Protein AF-A0A1Y1LWY6-F1 (afdb_monomer_lite)

Radius of gyration: 26.21 Å; chains: 1; bounding box: 40×79×66 Å

Sequence (149 aa):
MPRVRFLGFSVVAAAAAFFLLVLSFNERPVSVYPKHSQIYSNVIQEEYAPHNYSYTSTIKDVIKQQGAFIEQATSDYPFPNNLKLQNFTLSSGGRPLRNIIITTWRSGSTFLGDIINAVPGNFYHYEPLLNYGIVQIRGPPYGDTAVKN

Secondary structure (DSSP, 8-state):
--HHHHHHHHHHHHHHHHHHHHHHHH---------HHHHHHHHHHS--S---S-----HHHHHHHHHHHHHHHTTT---GGG--GGGT-GGGT-----------TTSSHHHHHHHHHTSTT------TTGGG------STTTHHHHS--

Organism: Photinus pyralis (NCBI:txid7054)

InterPro domains:
  IPR027417 P-loop containing nucleoside triphosphate hydrolase [SSF52540] (95-131)
  IPR051135 Gal/GlcNAc/GalNAc Sulfotransferase [PTHR10704] (12-131)

pLDDT: mean 75.81, std 17.27, range [38.16, 94.38]

Structure (mmCIF, N/CA/C/O backbone):
data_AF-A0A1Y1LWY6-F1
#
_entry.id   AF-A0A1Y1LWY6-F1
#
loop_
_atom_site.group_PDB
_atom_site.id
_atom_site.type_symbol
_atom_site.label_atom_id
_atom_site.label_alt_id
_atom_site.label_comp_id
_atom_site.label_asym_id
_atom_site.label_entity_id
_atom_site.label_seq_id
_atom_site.pdbx_PDB_ins_code
_atom_site.Cartn_x
_atom_site.Cartn_y
_atom_site.Cartn_z
_atom_site.occupancy
_atom_site.B_iso_or_equiv
_atom_site.auth_seq_id
_atom_site.auth_comp_id
_atom_site.auth_asym_id
_atom_site.auth_atom_id
_atom_site.pdbx_PDB_model_num
ATOM 1 N N . MET A 1 1 ? 15.755 62.040 -10.725 1.00 54.12 1 MET A N 1
ATOM 2 C CA . MET A 1 1 ? 15.634 60.630 -11.168 1.00 54.12 1 MET A CA 1
ATOM 3 C C . MET A 1 1 ? 15.838 59.532 -10.082 1.00 54.12 1 MET A C 1
ATOM 5 O O . MET A 1 1 ? 16.089 58.402 -10.479 1.00 54.12 1 MET A O 1
ATOM 9 N N . PRO A 1 2 ? 15.661 59.735 -8.749 1.00 61.00 2 PRO A N 1
ATOM 10 C CA . PRO A 1 2 ? 15.784 58.618 -7.788 1.00 61.00 2 PRO A CA 1
ATOM 11 C C . PRO A 1 2 ? 14.449 57.934 -7.425 1.00 61.00 2 PRO A C 1
ATOM 13 O O . PRO A 1 2 ? 14.424 56.733 -7.178 1.00 61.00 2 PRO A O 1
ATOM 16 N N . ARG A 1 3 ? 13.317 58.656 -7.440 1.00 55.34 3 ARG A N 1
ATOM 17 C CA . ARG A 1 3 ? 12.026 58.172 -6.901 1.00 55.34 3 ARG A CA 1
ATOM 18 C C . ARG A 1 3 ? 11.442 56.942 -7.615 1.00 55.34 3 ARG A C 1
ATOM 20 O O . ARG A 1 3 ? 10.865 56.088 -6.956 1.00 55.34 3 ARG A O 1
ATOM 27 N N . VAL A 1 4 ? 11.641 56.814 -8.929 1.00 58.84 4 VAL A N 1
ATOM 28 C CA . VAL A 1 4 ? 11.104 55.686 -9.721 1.00 58.84 4 VAL A CA 1
ATOM 29 C C . VAL A 1 4 ? 11.839 54.373 -9.413 1.00 58.84 4 VAL A C 1
ATOM 31 O O . VAL A 1 4 ? 11.223 53.312 -9.392 1.00 58.84 4 VAL A O 1
ATOM 34 N N . ARG A 1 5 ? 13.140 54.436 -9.088 1.00 57.56 5 ARG A N 1
ATOM 35 C CA . ARG A 1 5 ? 13.932 53.250 -8.716 1.00 57.56 5 ARG A CA 1
ATOM 36 C C . ARG A 1 5 ? 13.547 52.732 -7.328 1.00 57.56 5 ARG A C 1
ATOM 38 O O . ARG A 1 5 ? 13.392 51.530 -7.163 1.00 57.56 5 ARG A O 1
ATOM 45 N N . PHE A 1 6 ? 13.314 53.625 -6.363 1.00 60.56 6 PHE A N 1
ATOM 46 C CA . PHE A 1 6 ? 12.845 53.241 -5.024 1.00 60.56 6 PHE A CA 1
ATOM 47 C C . PHE A 1 6 ? 11.441 52.625 -5.038 1.00 60.56 6 PHE A C 1
ATOM 49 O O . PHE A 1 6 ? 11.199 51.652 -4.326 1.00 60.56 6 PHE A O 1
ATOM 56 N N . LEU A 1 7 ? 10.537 53.138 -5.882 1.00 64.62 7 LEU A N 1
ATOM 57 C CA . LEU A 1 7 ? 9.194 52.574 -6.031 1.00 64.62 7 LEU A CA 1
ATOM 58 C C . LEU A 1 7 ? 9.242 51.149 -6.609 1.00 64.62 7 LEU A C 1
ATOM 60 O O . LEU A 1 7 ? 8.582 50.256 -6.088 1.00 64.62 7 LEU A O 1
ATOM 64 N N . GLY A 1 8 ? 10.086 50.910 -7.621 1.00 69.12 8 GLY A N 1
ATOM 65 C CA . GLY A 1 8 ? 10.295 49.573 -8.187 1.00 69.12 8 GLY A CA 1
ATOM 66 C C . GLY A 1 8 ? 10.847 48.568 -7.170 1.00 69.12 8 GLY A C 1
ATOM 67 O O . GLY A 1 8 ? 10.333 47.458 -7.066 1.00 69.12 8 GLY A O 1
ATOM 68 N N . PHE A 1 9 ? 11.829 48.972 -6.356 1.00 77.25 9 PHE A N 1
ATOM 69 C CA . PHE A 1 9 ? 12.358 48.125 -5.278 1.00 77.25 9 PHE A CA 1
ATOM 70 C C . PHE A 1 9 ? 11.306 47.800 -4.210 1.00 77.25 9 PHE A C 1
ATOM 72 O O . PHE A 1 9 ? 11.234 46.661 -3.754 1.00 77.25 9 PHE A O 1
ATOM 79 N N . SER A 1 10 ? 10.467 48.771 -3.839 1.00 79.81 10 SER A N 1
ATOM 80 C CA . SER A 1 10 ? 9.400 48.565 -2.854 1.00 79.81 10 SER A CA 1
ATOM 81 C C . SER A 1 10 ? 8.338 47.577 -3.347 1.00 79.81 10 SER A C 1
ATOM 83 O O . SER A 1 10 ? 7.910 46.719 -2.577 1.00 79.81 10 SER A O 1
ATOM 85 N N . VAL A 1 11 ? 7.965 47.638 -4.629 1.00 84.94 11 VAL A N 1
ATOM 86 C CA . VAL A 1 11 ? 6.998 46.702 -5.227 1.00 84.94 11 VAL A CA 1
ATOM 87 C C . VAL A 1 11 ? 7.565 45.282 -5.294 1.00 84.94 11 VAL A C 1
ATOM 89 O O . VAL A 1 11 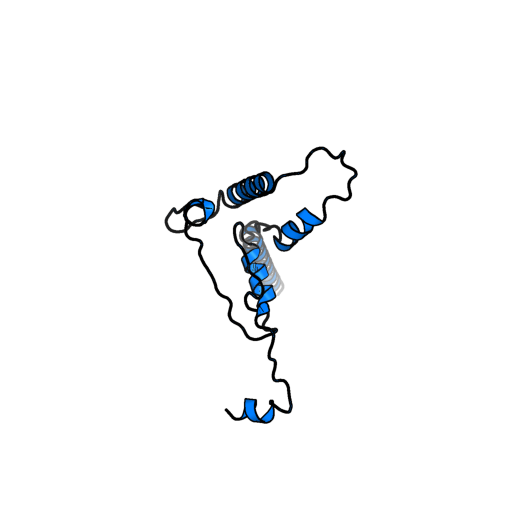? 6.869 44.332 -4.943 1.00 84.94 11 VAL A O 1
ATOM 92 N N . VAL A 1 12 ? 8.836 45.124 -5.679 1.00 86.12 12 VAL A N 1
ATOM 93 C CA . VAL A 1 12 ? 9.489 43.803 -5.721 1.00 86.12 12 VAL A CA 1
ATOM 94 C C . VAL A 1 12 ? 9.621 43.209 -4.318 1.00 86.12 12 VAL A C 1
ATOM 96 O O . VAL A 1 12 ? 9.330 42.031 -4.124 1.00 86.12 12 VAL A O 1
ATOM 99 N N . ALA A 1 13 ? 9.991 44.021 -3.323 1.00 87.25 13 ALA A N 1
ATOM 100 C CA . ALA A 1 13 ? 10.070 43.577 -1.935 1.00 87.25 13 ALA A CA 1
ATOM 101 C C . ALA A 1 13 ? 8.697 43.155 -1.383 1.00 87.25 13 ALA A C 1
ATOM 103 O O . ALA A 1 13 ? 8.592 42.118 -0.730 1.00 87.25 13 ALA A O 1
ATOM 104 N N . ALA A 1 14 ? 7.636 43.909 -1.691 1.00 89.62 14 ALA A N 1
ATOM 105 C CA . ALA A 1 14 ? 6.274 43.569 -1.288 1.00 89.62 14 ALA A CA 1
ATOM 106 C C . ALA A 1 14 ? 5.776 42.275 -1.955 1.00 89.62 14 ALA A C 1
ATOM 108 O O . ALA A 1 14 ? 5.182 41.430 -1.287 1.00 89.62 14 ALA A O 1
ATOM 109 N N . ALA A 1 15 ? 6.066 42.080 -3.245 1.00 88.69 15 ALA A N 1
ATOM 110 C CA . ALA A 1 15 ? 5.720 40.854 -3.961 1.00 88.69 15 ALA A CA 1
ATOM 111 C C . ALA A 1 15 ? 6.469 39.631 -3.404 1.00 88.69 15 ALA A C 1
ATOM 113 O O . ALA A 1 15 ? 5.863 38.579 -3.210 1.00 88.69 15 ALA A O 1
ATOM 114 N N . ALA A 1 16 ? 7.760 39.775 -3.085 1.00 88.44 16 ALA A N 1
ATOM 115 C CA . ALA A 1 16 ? 8.550 38.712 -2.466 1.00 88.44 16 ALA A CA 1
ATOM 116 C C . ALA A 1 16 ? 8.034 38.355 -1.063 1.00 88.44 16 ALA A C 1
ATOM 118 O O . ALA A 1 16 ? 7.890 37.176 -0.744 1.00 88.44 16 ALA A O 1
ATOM 119 N N . ALA A 1 17 ? 7.689 39.357 -0.248 1.00 89.62 17 ALA A N 1
ATOM 120 C CA . ALA A 1 17 ? 7.108 39.141 1.075 1.00 89.62 17 ALA A CA 1
ATOM 121 C C . ALA A 1 17 ? 5.742 38.442 0.996 1.00 89.62 17 ALA A C 1
ATOM 123 O O . ALA A 1 17 ? 5.483 37.514 1.757 1.00 89.62 17 ALA A O 1
ATOM 124 N N . PHE A 1 18 ? 4.893 38.834 0.041 1.00 89.75 18 PHE A N 1
ATOM 125 C CA . PHE A 1 18 ? 3.611 38.172 -0.195 1.00 89.75 18 PHE A CA 1
ATOM 126 C C . PHE A 1 18 ? 3.792 36.718 -0.644 1.00 89.75 18 PHE A C 1
ATOM 128 O O . PHE A 1 18 ? 3.089 35.836 -0.162 1.00 89.75 18 PHE A O 1
ATOM 135 N N . PHE A 1 19 ? 4.765 36.442 -1.514 1.00 86.62 19 PHE A N 1
ATOM 136 C CA . PHE A 1 19 ? 5.055 35.083 -1.966 1.00 86.62 19 PHE A CA 1
ATOM 137 C C . PHE A 1 19 ? 5.563 34.190 -0.825 1.00 86.62 19 PHE A C 1
ATOM 139 O O . PHE A 1 19 ? 5.100 33.062 -0.679 1.00 86.62 19 PHE A O 1
ATOM 146 N N . LEU A 1 20 ? 6.452 34.709 0.030 1.00 85.62 20 LEU A N 1
ATOM 147 C CA . LEU A 1 20 ? 6.916 34.003 1.231 1.00 85.62 20 LEU A CA 1
ATOM 148 C C . LEU A 1 20 ? 5.778 33.733 2.218 1.00 85.62 20 LEU A C 1
ATOM 150 O O . LEU A 1 20 ? 5.727 32.661 2.812 1.00 85.62 20 LEU A O 1
ATOM 154 N N . LEU A 1 21 ? 4.842 34.673 2.345 1.00 85.44 21 LEU A N 1
ATOM 155 C CA . LEU A 1 21 ? 3.651 34.511 3.170 1.00 85.44 21 LEU A CA 1
ATOM 156 C C . LEU A 1 21 ? 2.736 33.419 2.590 1.00 85.44 21 LEU A C 1
ATOM 158 O O . LEU A 1 21 ? 2.335 32.503 3.298 1.00 85.44 21 LEU A O 1
ATOM 162 N N . VAL A 1 22 ? 2.464 33.425 1.285 1.00 83.81 22 VAL A N 1
ATOM 163 C CA . VAL A 1 22 ? 1.678 32.353 0.648 1.00 83.81 22 VAL A CA 1
ATOM 164 C C . VAL A 1 22 ? 2.341 30.985 0.831 1.00 83.81 22 VAL A C 1
ATOM 166 O O . VAL A 1 22 ? 1.637 30.021 1.120 1.00 83.81 22 VAL A O 1
ATOM 169 N N . LEU A 1 23 ? 3.671 30.892 0.727 1.00 79.25 23 LEU A N 1
ATOM 170 C CA . LEU A 1 23 ? 4.391 29.652 1.024 1.00 79.25 23 LEU A CA 1
ATOM 171 C C . LEU A 1 23 ? 4.189 29.232 2.484 1.00 79.25 23 LEU A C 1
ATOM 173 O O . LEU A 1 23 ? 3.757 28.108 2.711 1.00 79.25 23 LEU A O 1
ATOM 177 N N . SER A 1 24 ? 4.371 30.134 3.455 1.00 76.44 24 SER A N 1
ATOM 178 C CA . SER A 1 24 ? 4.223 29.802 4.880 1.00 76.44 24 SER A CA 1
ATOM 179 C C . SER A 1 24 ? 2.806 29.369 5.267 1.00 76.44 24 SER A C 1
ATOM 181 O O . SER A 1 24 ? 2.639 28.543 6.157 1.00 76.44 24 SER A O 1
ATOM 183 N N . PHE A 1 25 ? 1.776 29.917 4.614 1.00 73.38 25 PHE A N 1
ATOM 184 C CA . PHE A 1 25 ? 0.381 29.525 4.851 1.00 73.38 25 PHE A CA 1
ATOM 185 C C . PHE A 1 25 ? -0.038 28.267 4.073 1.00 73.38 25 PHE A C 1
ATOM 187 O O . PHE A 1 25 ? -1.029 27.634 4.437 1.00 73.38 25 PHE A O 1
ATOM 194 N N . ASN A 1 26 ? 0.688 27.901 3.012 1.00 67.38 26 ASN A N 1
ATOM 195 C CA . ASN A 1 26 ? 0.407 26.709 2.210 1.00 67.38 26 ASN A CA 1
ATOM 196 C C . ASN A 1 26 ? 1.262 25.495 2.611 1.00 67.38 26 ASN A C 1
ATOM 198 O O . ASN A 1 26 ? 1.044 24.397 2.093 1.00 67.38 26 ASN A O 1
ATOM 202 N N . GLU A 1 27 ? 2.183 25.651 3.566 1.00 60.59 27 GLU A N 1
ATOM 203 C CA . GLU A 1 27 ? 2.750 24.527 4.308 1.00 60.59 27 GLU A CA 1
ATOM 204 C C . GLU A 1 27 ? 1.655 23.921 5.192 1.00 60.59 27 GLU A C 1
ATOM 206 O O . GLU A 1 27 ? 1.547 24.174 6.392 1.00 60.59 27 GLU A O 1
ATOM 211 N N . ARG A 1 28 ? 0.802 23.085 4.589 1.00 53.03 28 ARG A N 1
ATOM 212 C CA . ARG A 1 28 ? 0.089 22.077 5.375 1.00 53.03 28 ARG A CA 1
ATOM 213 C C . ARG A 1 28 ? 1.170 21.294 6.115 1.00 53.03 28 ARG A C 1
ATOM 215 O O . ARG A 1 28 ? 2.144 20.921 5.456 1.00 53.03 28 ARG A O 1
ATOM 222 N N . PRO A 1 29 ? 1.031 21.038 7.428 1.00 54.34 29 PRO A N 1
ATOM 223 C CA . PRO A 1 29 ? 1.972 20.177 8.121 1.00 54.34 29 PRO A CA 1
ATOM 224 C C . PRO A 1 29 ? 2.057 18.895 7.304 1.00 54.34 29 PRO A C 1
ATOM 226 O O . PRO A 1 29 ? 1.049 18.211 7.111 1.00 54.34 29 PRO A O 1
ATOM 229 N N . VAL A 1 30 ? 3.229 18.636 6.721 1.00 51.69 30 VAL A N 1
ATOM 230 C CA . VAL A 1 30 ? 3.455 17.381 6.020 1.00 51.69 30 VAL A CA 1
ATOM 231 C C . VAL A 1 30 ? 3.276 16.344 7.107 1.00 51.69 30 VAL A C 1
ATOM 233 O O . VAL A 1 30 ? 4.071 16.291 8.045 1.00 51.69 30 VAL A O 1
ATOM 236 N N . SER A 1 31 ? 2.187 15.580 7.037 1.00 54.28 31 SER A N 1
ATOM 237 C CA . SER A 1 31 ? 2.035 14.401 7.867 1.00 54.28 31 SER A CA 1
ATOM 238 C C . SER A 1 31 ? 3.240 13.541 7.528 1.00 54.28 31 SER A C 1
ATOM 240 O O . SER A 1 31 ? 3.323 12.986 6.428 1.00 54.28 31 SER A O 1
ATOM 242 N N . VAL A 1 32 ? 4.231 13.535 8.418 1.00 50.25 32 VAL A N 1
ATOM 243 C CA . VAL A 1 32 ? 5.396 12.674 8.303 1.00 50.25 32 VAL A CA 1
ATOM 244 C C . VAL A 1 32 ? 4.839 11.274 8.461 1.00 50.25 32 VAL A C 1
ATOM 246 O O . VAL A 1 32 ? 4.673 10.786 9.574 1.00 50.25 32 VAL A O 1
ATOM 249 N N . TYR A 1 33 ? 4.450 10.663 7.345 1.00 49.53 33 TYR A N 1
ATOM 250 C CA . TYR A 1 33 ? 4.096 9.262 7.329 1.00 49.53 33 TYR A CA 1
ATOM 251 C C . TYR A 1 33 ? 5.385 8.529 7.686 1.00 49.53 33 TYR A C 1
ATOM 253 O O . TYR A 1 33 ? 6.357 8.628 6.924 1.00 49.53 33 TYR A O 1
ATOM 261 N N . PRO A 1 34 ? 5.465 7.870 8.855 1.00 51.28 34 PRO A N 1
ATOM 262 C CA . PRO A 1 34 ? 6.645 7.098 9.183 1.00 51.28 34 PRO A CA 1
ATOM 263 C C . PRO A 1 34 ? 6.841 6.096 8.050 1.00 51.28 34 PRO A C 1
ATOM 265 O O . PRO A 1 34 ? 5.911 5.389 7.662 1.00 51.28 34 PRO A O 1
ATOM 268 N N . LYS A 1 35 ? 8.038 6.081 7.459 1.00 44.56 35 LYS A N 1
ATOM 269 C CA . LYS A 1 35 ? 8.355 5.177 6.357 1.00 44.56 35 LYS A CA 1
ATOM 270 C C . LYS A 1 35 ? 8.124 3.747 6.852 1.00 44.56 35 LYS A C 1
ATOM 272 O O . LYS A 1 35 ? 8.934 3.224 7.613 1.00 44.56 35 LYS A O 1
ATOM 277 N N . HIS A 1 36 ? 7.029 3.107 6.434 1.00 48.12 36 HIS A N 1
ATOM 278 C CA . HIS A 1 36 ? 6.643 1.785 6.942 1.00 48.12 36 HIS A CA 1
ATOM 279 C C . HIS A 1 36 ? 7.707 0.715 6.636 1.00 48.12 36 HIS A C 1
ATOM 281 O O . HIS A 1 36 ? 7.838 -0.258 7.381 1.00 48.12 36 HIS A O 1
ATOM 287 N N . SER A 1 37 ? 8.551 0.930 5.616 1.00 45.53 37 SER A N 1
ATOM 288 C CA . SER A 1 37 ? 9.705 0.060 5.352 1.00 45.53 37 SER A CA 1
ATOM 289 C C . SER A 1 37 ? 10.659 -0.033 6.549 1.00 45.53 37 SER A C 1
ATOM 291 O O . SER A 1 37 ? 11.330 -1.044 6.699 1.00 45.53 37 SER A O 1
ATOM 293 N N . GLN A 1 38 ? 10.717 1.005 7.392 1.00 40.88 38 GLN A N 1
ATOM 294 C CA . GLN A 1 38 ? 11.470 0.982 8.639 1.00 40.88 38 GLN A CA 1
ATOM 295 C C . GLN A 1 38 ? 10.687 0.308 9.764 1.00 40.88 38 GLN A C 1
ATOM 297 O O . GLN A 1 38 ? 11.306 -0.257 10.629 1.00 40.88 38 GLN A O 1
ATOM 302 N N . ILE A 1 39 ? 9.353 0.273 9.784 1.00 41.84 39 ILE A N 1
ATOM 303 C CA . ILE A 1 39 ? 8.622 -0.382 10.888 1.00 41.84 39 ILE A CA 1
ATOM 304 C C . ILE A 1 39 ? 8.794 -1.910 10.827 1.00 41.84 39 ILE A C 1
ATOM 306 O O . ILE A 1 39 ? 9.004 -2.534 11.859 1.00 41.84 39 ILE A O 1
ATOM 310 N N . TYR A 1 40 ? 8.804 -2.522 9.635 1.00 44.66 40 TYR A N 1
ATOM 311 C CA . TYR A 1 40 ? 9.088 -3.961 9.522 1.00 44.66 40 TYR A CA 1
ATOM 31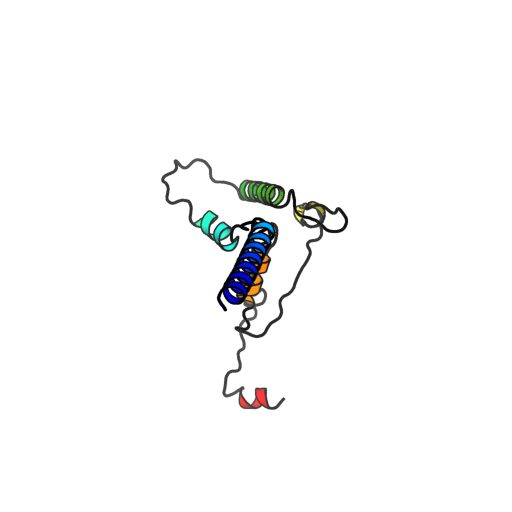2 C C . TYR A 1 40 ? 10.551 -4.306 9.831 1.00 44.66 40 TYR A C 1
ATOM 314 O O . TYR A 1 40 ? 10.801 -5.358 10.411 1.00 44.66 40 TYR A O 1
ATOM 322 N N . SER A 1 41 ? 11.512 -3.435 9.494 1.00 40.97 41 SER A N 1
ATOM 323 C CA . SER A 1 41 ? 12.907 -3.634 9.904 1.00 40.97 41 SER A CA 1
ATOM 324 C C . SER A 1 41 ? 13.135 -3.285 11.374 1.00 40.97 41 SER A C 1
ATOM 326 O O . SER A 1 41 ? 13.855 -4.005 12.036 1.00 40.97 41 SER A O 1
ATOM 328 N N . ASN A 1 42 ? 12.493 -2.256 11.924 1.00 39.06 42 ASN A N 1
ATOM 329 C CA . ASN A 1 42 ? 12.691 -1.768 13.293 1.00 39.06 42 ASN A CA 1
ATOM 330 C C . ASN A 1 42 ? 12.001 -2.663 14.323 1.00 39.06 42 ASN A C 1
ATOM 332 O O . ASN A 1 42 ? 12.554 -2.844 15.396 1.00 39.06 42 ASN A O 1
ATOM 336 N N . VAL A 1 43 ? 10.883 -3.322 13.987 1.00 43.31 43 VAL A N 1
ATOM 337 C CA . VAL A 1 43 ? 10.353 -4.430 14.812 1.00 43.31 43 VAL A CA 1
ATOM 338 C C . VAL A 1 43 ? 11.344 -5.606 14.865 1.00 43.31 43 VAL A C 1
ATOM 340 O O . VAL A 1 43 ? 11.327 -6.374 15.818 1.00 43.31 43 VAL A O 1
ATOM 343 N N . ILE A 1 44 ? 12.234 -5.740 13.874 1.00 45.16 44 ILE A N 1
ATOM 344 C CA . ILE A 1 44 ? 13.306 -6.751 13.853 1.00 45.16 44 ILE A CA 1
ATOM 345 C C . ILE A 1 44 ? 14.641 -6.190 14.405 1.00 45.16 44 ILE A C 1
ATOM 347 O O . ILE A 1 44 ? 15.523 -6.963 14.767 1.00 45.16 44 ILE A O 1
ATOM 351 N N . GLN A 1 45 ? 14.812 -4.865 14.492 1.00 38.16 45 GLN A N 1
ATOM 352 C CA . GLN A 1 45 ? 16.111 -4.212 14.717 1.00 38.16 45 GLN A CA 1
ATOM 353 C C . GLN A 1 45 ? 16.188 -3.381 16.015 1.00 38.16 45 GLN A C 1
ATOM 355 O O . GLN A 1 45 ? 17.293 -3.061 16.450 1.00 38.16 45 GLN A O 1
ATOM 360 N N . GLU A 1 46 ? 15.068 -3.109 16.693 1.00 41.59 46 GLU A N 1
ATOM 361 C CA . GLU A 1 46 ? 15.030 -2.564 18.060 1.00 41.59 46 GLU A CA 1
ATOM 362 C C . GLU A 1 46 ? 14.892 -3.668 19.128 1.00 41.59 46 GLU A C 1
ATOM 364 O O . GLU A 1 46 ? 13.948 -3.670 19.906 1.00 41.59 46 GLU A O 1
ATOM 369 N N . GLU A 1 47 ? 15.843 -4.604 19.218 1.00 46.31 47 GLU A N 1
ATOM 370 C CA . GLU A 1 47 ? 16.036 -5.376 20.463 1.00 46.31 47 GLU A CA 1
ATOM 371 C C . GLU A 1 47 ? 17.495 -5.844 20.642 1.00 46.31 47 GLU A C 1
ATOM 373 O O . GLU A 1 47 ? 17.801 -7.025 20.755 1.00 46.31 47 GLU A O 1
ATOM 378 N N . TYR A 1 48 ? 18.435 -4.892 20.672 1.00 41.97 48 TYR A N 1
ATOM 379 C CA . TYR A 1 48 ? 19.775 -5.081 21.263 1.00 41.97 48 TYR A CA 1
ATOM 380 C C . TYR A 1 48 ? 19.920 -4.280 22.571 1.00 41.97 48 TYR A C 1
ATOM 382 O O . TYR A 1 48 ? 20.992 -3.775 22.902 1.00 41.97 48 TYR A O 1
ATOM 390 N N . ALA A 1 49 ? 18.831 -4.148 23.329 1.00 43.31 49 ALA A N 1
ATOM 391 C CA . ALA A 1 49 ? 18.877 -3.758 24.734 1.00 43.31 49 ALA A CA 1
ATOM 392 C C . ALA A 1 49 ? 18.722 -5.031 25.585 1.00 43.31 49 ALA A C 1
ATOM 394 O O . ALA A 1 49 ? 17.881 -5.869 25.258 1.00 43.31 49 ALA A O 1
ATOM 395 N N . PRO A 1 50 ? 19.504 -5.226 26.661 1.00 40.84 50 PRO A N 1
ATOM 396 C CA . PRO A 1 50 ? 19.366 -6.402 27.506 1.00 40.84 50 PRO A CA 1
ATOM 397 C C . PRO A 1 50 ? 18.092 -6.246 28.345 1.00 40.84 50 PRO A C 1
ATOM 399 O O . PRO A 1 50 ? 18.107 -5.661 29.429 1.00 40.84 50 PRO A O 1
ATOM 402 N N . HIS A 1 51 ? 16.964 -6.728 27.830 1.00 45.16 51 HIS A N 1
ATOM 403 C CA . HIS A 1 51 ? 15.730 -6.856 28.591 1.00 45.16 51 HIS A CA 1
ATOM 404 C C . HIS A 1 51 ? 15.592 -8.276 29.142 1.00 45.16 51 HIS A C 1
ATOM 406 O O . HIS A 1 51 ? 15.813 -9.270 28.457 1.00 45.16 51 HIS A O 1
ATOM 412 N N . ASN A 1 52 ? 15.277 -8.351 30.437 1.00 45.66 52 ASN A N 1
ATOM 413 C CA . ASN A 1 52 ? 14.969 -9.584 31.149 1.00 45.66 52 ASN A CA 1
ATOM 414 C C . ASN A 1 52 ? 13.849 -10.333 30.411 1.00 45.66 52 ASN A C 1
ATOM 416 O O . ASN A 1 52 ? 12.698 -9.899 30.407 1.00 45.66 52 ASN A O 1
ATOM 420 N N . TYR A 1 53 ? 14.194 -11.465 29.804 1.00 50.38 53 TYR A N 1
ATOM 421 C CA . TYR A 1 53 ? 13.270 -12.330 29.084 1.00 50.38 53 TYR A CA 1
ATOM 422 C C . TYR A 1 53 ? 12.226 -12.937 30.029 1.00 50.38 53 TYR A C 1
ATOM 424 O O . TYR A 1 53 ? 12.533 -13.844 30.799 1.00 50.38 53 TYR A O 1
ATOM 432 N N . SER A 1 54 ? 10.976 -12.476 29.931 1.00 55.28 54 SER A N 1
ATOM 433 C CA . SER A 1 54 ? 9.800 -13.288 30.290 1.00 55.28 54 SER A CA 1
ATOM 434 C C . SER A 1 54 ? 8.508 -12.840 29.589 1.00 55.28 54 SER A C 1
ATOM 436 O O . SER A 1 54 ? 7.416 -12.967 30.133 1.00 55.28 54 SER A O 1
ATOM 438 N N . TYR A 1 55 ? 8.607 -12.296 28.375 1.00 61.41 55 TYR A N 1
ATOM 439 C CA . TYR A 1 55 ? 7.444 -12.071 27.513 1.00 61.41 55 TYR A CA 1
ATOM 440 C C . TYR A 1 55 ? 7.817 -12.429 26.078 1.00 61.41 55 TYR A C 1
ATOM 442 O O . TYR A 1 55 ? 8.305 -11.603 25.316 1.00 61.41 55 TYR A O 1
ATOM 450 N N . THR A 1 56 ? 7.606 -13.688 25.703 1.00 73.31 56 THR A N 1
ATOM 451 C CA . THR A 1 56 ? 7.538 -14.062 24.291 1.00 73.31 56 THR A CA 1
ATOM 452 C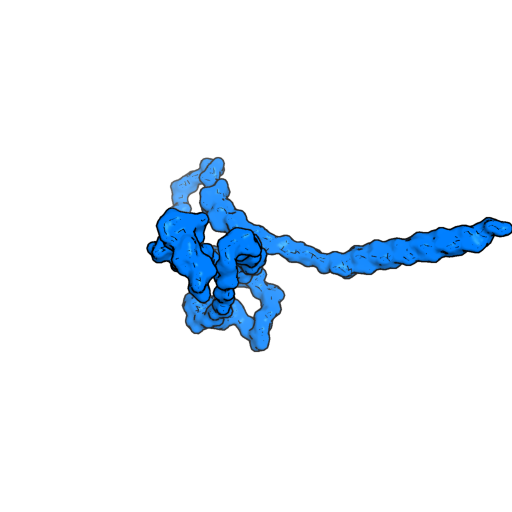 C . THR A 1 56 ? 6.164 -13.638 23.783 1.00 73.31 56 THR A C 1
ATOM 454 O O . THR A 1 56 ? 5.150 -14.262 24.094 1.00 73.31 56 THR A O 1
ATOM 457 N N . SER A 1 57 ? 6.104 -12.528 23.050 1.00 78.50 57 SER A N 1
ATOM 458 C CA . SER A 1 57 ? 4.870 -12.091 22.402 1.00 78.50 57 SER A CA 1
ATOM 459 C C . SER A 1 57 ? 4.391 -13.180 21.442 1.00 78.50 57 SER A C 1
ATOM 461 O O . SER A 1 57 ? 5.134 -13.681 20.594 1.00 78.50 57 SER A O 1
ATOM 463 N N . THR A 1 58 ? 3.139 -13.605 21.590 1.00 89.44 58 THR A N 1
ATOM 464 C CA . THR A 1 58 ? 2.560 -14.571 20.657 1.00 89.44 58 THR A CA 1
ATOM 465 C C . THR A 1 58 ? 2.205 -13.869 19.347 1.00 89.44 58 THR A C 1
ATOM 467 O O . THR A 1 58 ? 1.977 -12.660 19.309 1.00 89.44 58 THR A O 1
ATOM 470 N N . ILE A 1 59 ? 2.055 -14.630 18.257 1.00 83.12 59 ILE A N 1
ATOM 471 C CA . ILE A 1 59 ? 1.555 -14.091 16.976 1.00 83.12 59 ILE A CA 1
ATOM 472 C C . ILE A 1 59 ? 0.221 -13.347 17.174 1.00 83.12 59 ILE A C 1
ATOM 474 O O . ILE A 1 59 ? -0.037 -12.340 16.518 1.00 83.12 59 ILE A O 1
ATOM 478 N N . LYS A 1 60 ? -0.621 -13.808 18.109 1.00 87.94 60 LYS A N 1
ATOM 479 C CA . LYS A 1 60 ? -1.892 -13.151 18.438 1.00 87.94 60 LYS A CA 1
ATOM 480 C C . LYS A 1 60 ? -1.681 -11.766 19.046 1.00 87.94 60 LYS A C 1
ATOM 482 O O . LYS A 1 60 ? -2.417 -10.847 18.693 1.00 87.94 60 LYS A O 1
ATOM 487 N N . ASP A 1 61 ? -0.683 -11.617 19.912 1.00 87.81 61 ASP A N 1
ATOM 488 C CA . ASP A 1 61 ? -0.355 -10.335 20.539 1.00 87.81 61 ASP A CA 1
ATOM 489 C C . ASP A 1 61 ? 0.150 -9.342 19.493 1.00 87.81 61 ASP A C 1
ATOM 491 O O . ASP A 1 61 ? -0.334 -8.214 19.440 1.00 87.81 61 ASP A O 1
ATOM 495 N N . VAL A 1 62 ? 1.019 -9.797 18.584 1.00 86.44 62 VAL A N 1
ATOM 496 C CA . VAL A 1 62 ? 1.530 -8.985 17.469 1.00 86.44 62 VAL A CA 1
ATOM 497 C C . VAL A 1 62 ? 0.400 -8.536 16.540 1.00 86.44 62 VAL A C 1
ATOM 499 O O . VAL A 1 62 ? 0.326 -7.364 16.180 1.00 86.44 62 VAL A O 1
ATOM 502 N N . ILE A 1 63 ? -0.519 -9.438 16.172 1.00 86.75 63 ILE A N 1
ATOM 503 C CA . ILE A 1 63 ? -1.678 -9.093 15.330 1.00 86.75 63 ILE A CA 1
ATOM 504 C C . ILE A 1 63 ? -2.565 -8.057 16.028 1.00 86.75 63 ILE A C 1
ATOM 506 O O . ILE A 1 63 ? -2.997 -7.093 15.396 1.00 86.75 63 ILE A O 1
ATOM 510 N N . LYS A 1 64 ? -2.834 -8.241 17.325 1.00 88.75 64 LYS A N 1
ATOM 511 C CA . LYS A 1 64 ? -3.654 -7.313 18.111 1.00 88.75 64 LYS A CA 1
ATOM 512 C C . LYS A 1 64 ? -2.999 -5.934 18.203 1.00 88.75 64 LYS A C 1
ATOM 514 O O . LYS A 1 64 ? -3.673 -4.930 17.986 1.00 88.75 64 LYS A O 1
ATOM 519 N N . GLN A 1 65 ? -1.703 -5.894 18.498 1.00 89.19 65 GLN A N 1
ATOM 520 C CA . GLN A 1 65 ? -0.920 -4.664 18.567 1.00 89.19 65 GLN A CA 1
ATOM 521 C C . GLN A 1 65 ? -0.942 -3.923 17.222 1.00 89.19 65 GLN A C 1
ATOM 523 O O . GLN A 1 65 ? -1.200 -2.721 17.179 1.00 89.19 65 GLN A O 1
ATOM 528 N N . GLN A 1 66 ? -0.786 -4.653 16.118 1.00 87.44 66 GLN A N 1
ATOM 529 C CA . GLN A 1 66 ? -0.746 -4.057 14.782 1.00 87.44 66 GLN A CA 1
ATOM 530 C C . GLN A 1 66 ? -2.121 -3.542 14.362 1.00 87.44 66 GLN A C 1
ATOM 532 O O . GLN A 1 66 ? -2.213 -2.473 13.763 1.00 87.44 66 GLN A O 1
ATOM 537 N N . GLY A 1 67 ? -3.191 -4.248 14.737 1.00 88.38 67 GLY A N 1
ATOM 538 C CA . GLY A 1 67 ? -4.559 -3.758 14.578 1.00 88.38 67 GLY A CA 1
ATOM 539 C C . GLY A 1 67 ? -4.775 -2.418 15.283 1.00 88.38 67 GLY A C 1
ATOM 540 O O . GLY A 1 67 ? -5.255 -1.479 14.653 1.00 88.38 67 GLY A O 1
ATOM 541 N N . ALA A 1 68 ? -4.338 -2.297 16.541 1.00 90.00 68 ALA A N 1
ATOM 542 C CA . ALA A 1 68 ? -4.460 -1.056 17.305 1.00 90.00 68 ALA A CA 1
ATOM 543 C C . ALA A 1 68 ? -3.676 0.108 16.670 1.00 90.00 68 ALA A C 1
ATOM 545 O O . ALA A 1 68 ? -4.190 1.223 16.586 1.00 90.00 68 ALA A O 1
ATOM 546 N N . PHE A 1 69 ? -2.464 -0.144 16.163 1.00 90.25 69 PHE A N 1
ATOM 547 C CA . PHE A 1 69 ? -1.693 0.884 15.459 1.00 90.25 69 PHE A CA 1
ATOM 548 C C . PHE A 1 69 ? -2.359 1.342 14.162 1.00 90.25 69 PHE A C 1
ATOM 550 O O . PHE A 1 69 ? -2.372 2.539 13.883 1.00 90.25 69 PHE A O 1
ATOM 557 N N . ILE A 1 70 ? -2.926 0.422 13.376 1.00 90.31 70 ILE A N 1
ATOM 558 C CA . ILE A 1 70 ? -3.644 0.779 12.145 1.00 90.31 70 ILE A CA 1
ATOM 559 C C . ILE A 1 70 ? -4.895 1.593 12.484 1.00 90.31 70 ILE A C 1
ATOM 561 O O . ILE A 1 70 ? -5.144 2.610 11.841 1.00 90.31 70 ILE A O 1
ATOM 565 N N . GLU A 1 71 ? -5.661 1.188 13.499 1.00 90.81 71 GLU A N 1
ATOM 566 C CA . GLU A 1 71 ? -6.839 1.931 13.966 1.00 90.81 71 GLU A CA 1
ATOM 567 C C . GLU A 1 71 ? -6.476 3.354 14.395 1.00 90.81 71 GLU A C 1
ATOM 569 O O . GLU A 1 71 ? -7.117 4.308 13.956 1.00 90.81 71 GLU A O 1
ATOM 574 N N . GLN A 1 72 ? -5.409 3.510 15.179 1.00 91.12 72 GLN A N 1
ATOM 575 C CA . GLN A 1 72 ? -4.924 4.823 15.594 1.00 91.12 72 GLN A CA 1
ATOM 576 C C . GLN A 1 72 ? -4.433 5.654 14.402 1.00 91.12 72 GLN A C 1
ATOM 578 O O . GLN A 1 72 ? -4.784 6.822 14.280 1.00 91.12 72 GLN A O 1
ATOM 583 N N . ALA A 1 73 ? -3.641 5.068 13.504 1.00 88.38 73 ALA A N 1
ATOM 584 C CA . ALA A 1 73 ? -3.074 5.778 12.358 1.00 88.38 73 ALA A CA 1
ATOM 585 C C . ALA A 1 73 ? -4.118 6.144 11.287 1.00 88.38 73 ALA A C 1
ATOM 587 O O . ALA A 1 73 ? -3.848 6.987 10.433 1.00 88.38 73 ALA A O 1
ATOM 588 N N . THR A 1 74 ? -5.296 5.513 11.316 1.00 89.81 74 THR A N 1
ATOM 589 C CA . THR A 1 74 ? -6.395 5.766 10.372 1.00 89.81 74 THR A CA 1
ATOM 590 C C . THR A 1 74 ? -7.594 6.476 11.005 1.00 89.81 74 THR A C 1
ATOM 592 O O . THR A 1 74 ? -8.613 6.629 10.332 1.00 89.81 74 THR A O 1
ATOM 595 N N . SER A 1 75 ? -7.488 6.955 12.252 1.00 89.44 75 SER A N 1
ATOM 596 C CA . SER A 1 75 ? -8.599 7.606 12.966 1.00 89.44 75 SER A CA 1
ATOM 597 C C . SER A 1 75 ? -9.168 8.813 12.217 1.00 89.44 75 SER A C 1
ATOM 599 O O . SER A 1 75 ? -10.384 8.969 12.137 1.00 89.44 75 SER A O 1
ATOM 601 N N . ASP A 1 76 ? -8.284 9.611 11.612 1.00 87.56 76 ASP A N 1
ATOM 602 C CA . ASP A 1 76 ? -8.627 10.827 10.866 1.00 87.56 76 ASP A CA 1
ATOM 603 C C . ASP A 1 76 ? -8.565 10.611 9.343 1.00 87.56 76 ASP A C 1
ATOM 605 O O . ASP A 1 76 ? -8.580 11.565 8.560 1.00 87.56 76 ASP A O 1
ATOM 609 N N . TYR A 1 77 ? -8.462 9.354 8.892 1.00 86.06 77 TYR A N 1
ATOM 610 C CA . TYR A 1 77 ? -8.354 9.043 7.472 1.00 86.06 77 TYR A CA 1
ATOM 611 C C . TYR A 1 77 ? -9.703 9.267 6.761 1.00 86.06 77 TYR A C 1
ATOM 613 O O . TYR A 1 77 ? -10.726 8.719 7.188 1.00 86.06 77 TYR A O 1
ATOM 621 N N . PRO A 1 78 ? -9.741 10.030 5.651 1.00 88.00 78 PRO A N 1
ATOM 622 C CA . PRO A 1 78 ? -10.978 10.346 4.944 1.00 88.00 78 PRO A CA 1
ATOM 623 C C . PRO A 1 78 ? -11.427 9.169 4.069 1.00 88.00 78 PRO A C 1
ATOM 625 O O . PRO A 1 78 ? -11.248 9.162 2.849 1.00 88.00 78 PRO A O 1
ATOM 628 N N . PHE A 1 79 ? -12.014 8.147 4.689 1.00 88.31 79 PHE A N 1
ATOM 629 C CA . PHE A 1 79 ? -12.563 7.008 3.961 1.00 88.31 79 PHE A CA 1
ATOM 630 C C . PHE A 1 79 ? -13.695 7.439 3.005 1.00 88.31 79 PHE A C 1
ATOM 632 O O . PHE A 1 79 ? -14.522 8.291 3.345 1.00 88.31 79 PHE A O 1
ATOM 639 N N . PRO A 1 80 ? -13.783 6.835 1.806 1.00 87.69 80 PRO A N 1
ATOM 640 C CA . PRO A 1 80 ? -14.814 7.179 0.834 1.00 87.69 80 PRO A CA 1
ATOM 641 C C . PRO A 1 80 ? -16.209 6.804 1.351 1.00 87.69 80 PRO A C 1
ATOM 643 O O . PRO A 1 80 ? -16.379 5.776 2.003 1.00 87.69 80 PRO A O 1
ATOM 646 N N . ASN A 1 81 ? -17.225 7.603 1.009 1.00 88.56 81 ASN A N 1
ATOM 647 C CA . ASN A 1 81 ? -18.643 7.314 1.277 1.00 88.56 81 ASN A CA 1
ATOM 648 C C . ASN A 1 81 ? -18.978 7.004 2.753 1.00 88.56 81 ASN A C 1
ATOM 650 O O . ASN A 1 81 ? -19.867 6.195 3.019 1.00 88.56 81 ASN A O 1
ATOM 654 N N . ASN A 1 82 ? -18.273 7.620 3.713 1.00 84.06 82 ASN A N 1
ATOM 655 C CA . ASN A 1 82 ? -18.410 7.355 5.156 1.00 84.06 82 ASN A CA 1
ATOM 656 C C . ASN A 1 82 ? -18.162 5.885 5.556 1.00 84.06 82 ASN A C 1
ATOM 658 O O . ASN A 1 82 ? -18.640 5.431 6.600 1.00 84.06 82 ASN A O 1
ATOM 662 N N . LEU A 1 83 ? -17.435 5.128 4.728 1.00 90.50 83 LEU A N 1
ATOM 663 C CA . LEU A 1 83 ? -16.964 3.794 5.088 1.00 90.50 83 LEU A CA 1
ATOM 664 C C . LEU A 1 83 ? -15.953 3.883 6.236 1.00 90.50 83 LEU A C 1
ATOM 666 O O . LEU A 1 83 ? -15.417 4.945 6.540 1.00 90.50 83 LEU A O 1
ATOM 670 N N . LYS A 1 84 ? -15.694 2.756 6.891 1.00 91.44 84 LYS A N 1
ATOM 671 C CA . LYS A 1 84 ? -14.736 2.655 7.996 1.00 91.44 84 LYS A CA 1
ATOM 672 C C . LYS A 1 84 ? -13.651 1.643 7.667 1.00 91.44 84 LYS A C 1
ATOM 674 O O . LYS A 1 84 ? -13.823 0.811 6.775 1.00 91.44 84 LYS A O 1
ATOM 679 N N . LEU A 1 85 ? -12.571 1.649 8.448 1.00 90.88 85 LEU A N 1
ATOM 680 C CA . LEU A 1 85 ? -11.485 0.671 8.348 1.00 90.88 85 LEU A CA 1
ATOM 681 C C . LEU A 1 85 ? -12.008 -0.775 8.258 1.00 90.88 85 LEU A C 1
ATOM 683 O O . LEU A 1 85 ? -11.569 -1.543 7.407 1.00 90.88 85 LEU A O 1
ATOM 687 N N . GLN A 1 86 ? -13.020 -1.131 9.058 1.00 92.62 86 GLN A N 1
ATOM 688 C CA . GLN A 1 86 ? -13.584 -2.487 9.092 1.00 92.62 86 GLN A CA 1
ATOM 689 C C . GLN A 1 86 ? -14.198 -2.924 7.752 1.00 92.62 86 GLN A C 1
ATOM 691 O O . GLN A 1 86 ? -14.260 -4.121 7.467 1.00 92.62 86 GLN A O 1
ATOM 696 N N . ASN A 1 87 ? -14.627 -1.982 6.905 1.00 94.19 87 ASN A N 1
ATOM 697 C CA . ASN A 1 87 ? -15.126 -2.291 5.566 1.00 94.19 87 ASN A CA 1
ATOM 698 C C . ASN A 1 87 ? -14.008 -2.720 4.604 1.00 94.19 87 ASN A C 1
ATOM 700 O O . ASN A 1 87 ? -14.310 -3.359 3.597 1.00 94.19 87 ASN A O 1
ATOM 704 N N . PHE A 1 88 ? -12.746 -2.416 4.916 1.00 92.12 88 PHE A N 1
ATOM 705 C CA . PHE A 1 88 ? -11.572 -2.732 4.098 1.00 92.12 88 PHE A CA 1
ATOM 706 C C . PHE A 1 88 ? -10.674 -3.818 4.710 1.00 92.12 88 PHE A C 1
ATOM 708 O O . PHE A 1 88 ? -9.807 -4.353 4.023 1.00 92.12 88 PHE A O 1
ATOM 715 N N . THR A 1 89 ? -10.898 -4.195 5.969 1.00 90.81 89 THR A N 1
ATOM 716 C CA . THR A 1 89 ? -10.090 -5.201 6.668 1.00 90.81 89 THR A CA 1
ATOM 717 C C . THR A 1 89 ? -10.628 -6.619 6.455 1.00 90.81 89 THR A C 1
ATOM 719 O O . THR A 1 89 ? -11.798 -6.903 6.701 1.00 90.81 89 THR A O 1
ATOM 722 N N . LEU A 1 90 ? -9.758 -7.551 6.048 1.00 90.44 90 LEU A N 1
ATOM 723 C CA . LEU A 1 90 ? -10.138 -8.949 5.791 1.00 90.44 90 LEU A CA 1
ATOM 724 C C . LEU A 1 90 ? -10.628 -9.687 7.049 1.00 90.44 90 LEU A C 1
ATOM 726 O O . LEU A 1 90 ? -11.562 -10.479 6.960 1.00 90.44 90 LEU A O 1
ATOM 730 N N . SER A 1 91 ? -10.032 -9.427 8.219 1.00 88.38 91 SER A N 1
ATOM 731 C CA . SER A 1 91 ? -10.395 -10.103 9.478 1.00 88.38 91 SER A CA 1
ATOM 732 C C . SER A 1 91 ? -11.809 -9.772 9.965 1.00 88.38 91 SER A C 1
ATOM 734 O O . SER A 1 91 ? -12.421 -10.593 10.640 1.00 88.38 91 SER A O 1
ATOM 736 N N . SER A 1 92 ? -12.351 -8.611 9.590 1.00 91.69 92 SER A N 1
ATOM 737 C CA . SER A 1 92 ? -13.738 -8.211 9.854 1.00 91.69 92 SER A CA 1
ATOM 738 C C . SER A 1 92 ? -14.708 -8.589 8.727 1.00 91.69 92 SER A C 1
ATOM 740 O O . SER A 1 92 ? -15.866 -8.181 8.760 1.00 91.69 92 SER A O 1
ATOM 742 N N . GLY A 1 93 ? -14.260 -9.338 7.712 1.00 94.25 93 GLY A N 1
ATOM 743 C CA . GLY A 1 93 ? -15.062 -9.672 6.527 1.00 94.25 93 GLY A CA 1
ATOM 744 C C . GLY A 1 93 ? -15.187 -8.533 5.506 1.00 94.25 93 GLY A C 1
ATOM 745 O O . GLY A 1 93 ? -15.963 -8.637 4.553 1.00 94.25 93 GLY A O 1
ATOM 746 N N . GLY A 1 94 ? -14.428 -7.450 5.687 1.00 94.38 94 GLY A N 1
ATOM 747 C CA . GLY A 1 94 ? -14.318 -6.347 4.741 1.00 94.38 94 GLY A CA 1
ATOM 748 C C . GLY A 1 94 ? -13.582 -6.732 3.455 1.00 94.38 94 GLY A C 1
ATOM 749 O O . GLY A 1 94 ? -13.007 -7.816 3.319 1.00 94.38 94 GLY A O 1
ATOM 750 N N . ARG A 1 95 ? -13.598 -5.823 2.478 1.00 94.19 95 ARG A N 1
ATOM 751 C CA . ARG A 1 95 ? -12.965 -6.000 1.167 1.00 94.19 95 ARG A CA 1
ATOM 752 C C . ARG A 1 95 ? -11.918 -4.906 0.945 1.00 94.19 95 ARG A C 1
ATOM 754 O O . ARG A 1 95 ? -12.306 -3.766 0.692 1.00 94.19 95 ARG A O 1
ATOM 761 N N . PRO A 1 96 ? -10.613 -5.220 1.005 1.00 92.25 96 PRO A N 1
ATOM 762 C CA . PRO A 1 96 ? -9.577 -4.229 0.748 1.00 92.25 96 PRO A CA 1
ATOM 763 C C . PRO A 1 96 ? -9.609 -3.779 -0.713 1.00 92.25 96 PRO A C 1
ATOM 765 O O . PRO A 1 96 ? -9.918 -4.563 -1.618 1.00 92.25 96 PRO A O 1
ATOM 768 N N . LEU A 1 97 ? -9.224 -2.528 -0.945 1.00 90.50 97 LEU A N 1
ATOM 769 C CA . LEU A 1 97 ? -8.919 -2.043 -2.287 1.00 90.50 97 LEU A CA 1
ATOM 770 C C . LEU A 1 97 ? -7.605 -2.681 -2.754 1.00 90.50 97 LEU A C 1
ATOM 772 O O . LEU A 1 97 ? -6.635 -2.739 -2.001 1.00 90.50 97 LEU A O 1
ATOM 776 N N . ARG A 1 98 ? -7.574 -3.187 -3.990 1.00 90.88 98 ARG A N 1
ATOM 777 C CA . ARG A 1 98 ? -6.397 -3.856 -4.559 1.00 90.88 98 ARG A CA 1
ATOM 778 C C . ARG A 1 98 ? -5.922 -3.104 -5.788 1.00 90.88 98 ARG A C 1
ATOM 780 O O . ARG A 1 98 ? -6.660 -2.996 -6.762 1.00 90.88 98 ARG A O 1
ATOM 787 N N . ASN A 1 99 ? -4.677 -2.650 -5.740 1.00 90.12 99 ASN A N 1
ATOM 788 C CA . ASN A 1 99 ? -4.001 -2.010 -6.860 1.00 90.12 99 ASN A CA 1
ATOM 789 C C . ASN A 1 99 ? -2.920 -2.955 -7.387 1.00 90.12 99 ASN A C 1
ATOM 791 O O . ASN A 1 99 ? -2.190 -3.555 -6.599 1.00 90.12 99 ASN A O 1
ATOM 795 N N . ILE A 1 100 ? -2.819 -3.085 -8.709 1.00 91.50 100 ILE A N 1
ATOM 796 C CA . ILE A 1 100 ? -1.791 -3.898 -9.365 1.00 91.50 100 ILE A CA 1
ATOM 797 C C . ILE A 1 100 ? -0.891 -2.957 -10.158 1.00 91.50 100 ILE A C 1
ATOM 799 O O . ILE A 1 100 ? -1.362 -2.220 -11.022 1.00 91.50 100 ILE A O 1
ATOM 803 N N . ILE A 1 101 ? 0.404 -2.986 -9.855 1.00 89.62 101 ILE A N 1
ATOM 804 C CA . ILE A 1 101 ? 1.425 -2.218 -10.566 1.00 89.62 101 ILE A CA 1
ATOM 805 C C . ILE A 1 101 ? 2.068 -3.150 -11.592 1.00 89.62 101 ILE A C 1
ATOM 807 O O . ILE A 1 101 ? 2.704 -4.134 -11.222 1.00 89.62 101 ILE A O 1
ATOM 811 N N . ILE A 1 102 ? 1.896 -2.842 -12.878 1.00 90.50 102 ILE A N 1
ATOM 812 C CA . ILE A 1 102 ? 2.494 -3.590 -13.990 1.00 90.50 102 ILE A CA 1
ATOM 813 C C . ILE A 1 102 ? 3.437 -2.647 -14.722 1.00 90.50 102 ILE A C 1
ATOM 815 O O . ILE A 1 102 ? 3.008 -1.624 -15.253 1.00 90.50 102 ILE A O 1
ATOM 819 N N . THR A 1 103 ? 4.725 -2.973 -14.737 1.00 89.81 103 THR A N 1
ATOM 820 C CA . THR A 1 103 ? 5.745 -2.137 -15.372 1.00 89.81 103 THR A CA 1
ATOM 821 C C . THR A 1 103 ? 6.836 -2.984 -16.014 1.00 89.81 103 THR A C 1
ATOM 823 O O . THR A 1 103 ? 6.980 -4.174 -15.730 1.00 89.81 103 THR A O 1
ATOM 826 N N . THR A 1 104 ? 7.650 -2.355 -16.858 1.00 89.00 104 THR A N 1
ATOM 827 C CA . THR A 1 104 ? 8.919 -2.934 -17.304 1.00 89.00 104 THR A CA 1
ATOM 828 C C . THR A 1 104 ? 9.960 -2.885 -16.183 1.00 89.00 104 THR A C 1
ATOM 830 O O . THR A 1 104 ? 9.801 -2.199 -15.167 1.00 89.00 104 THR A O 1
ATOM 833 N N . TRP A 1 105 ? 11.047 -3.640 -16.340 1.00 85.50 105 TRP A N 1
ATOM 834 C CA . TRP A 1 105 ? 12.096 -3.682 -15.327 1.00 85.50 105 TRP A CA 1
ATOM 835 C C . TRP A 1 105 ? 12.842 -2.364 -15.223 1.00 85.50 105 TRP A C 1
ATOM 837 O O . TRP A 1 105 ? 13.136 -1.715 -16.223 1.00 85.50 105 TRP A O 1
ATOM 847 N N . ARG A 1 106 ? 13.222 -2.021 -13.988 1.00 86.19 106 ARG A N 1
ATOM 848 C CA . ARG A 1 106 ? 13.983 -0.804 -13.665 1.00 86.19 106 ARG A CA 1
ATOM 849 C C . ARG A 1 106 ? 13.262 0.496 -14.049 1.00 86.19 106 ARG A C 1
ATOM 851 O O . ARG A 1 106 ? 13.898 1.540 -14.072 1.00 86.19 106 ARG A O 1
ATOM 858 N N . SER A 1 107 ? 11.942 0.461 -14.234 1.00 92.12 107 SER A N 1
ATOM 859 C CA . SER A 1 107 ? 11.111 1.655 -14.443 1.00 92.12 107 SER A CA 1
ATOM 860 C C . SER A 1 107 ? 10.809 2.438 -13.156 1.00 92.12 107 SER A C 1
ATOM 862 O O . SER A 1 107 ? 10.100 3.436 -13.203 1.00 92.12 107 SER A O 1
ATOM 864 N N . GLY A 1 108 ? 11.282 1.965 -11.996 1.00 92.62 108 GLY A N 1
ATOM 865 C CA . GLY A 1 108 ? 10.999 2.578 -10.695 1.00 92.62 108 GLY A CA 1
ATOM 866 C C . GLY A 1 108 ? 9.730 2.072 -9.997 1.00 92.62 108 GLY A C 1
ATOM 867 O O . GLY A 1 108 ? 9.245 2.737 -9.087 1.00 92.62 108 GLY A O 1
ATOM 868 N N . SER A 1 109 ? 9.199 0.900 -10.364 1.00 91.38 109 SER A N 1
ATOM 869 C CA . SER A 1 109 ? 8.032 0.301 -9.690 1.00 91.38 109 SER A CA 1
ATOM 870 C C . SER A 1 109 ? 8.243 0.062 -8.196 1.00 91.38 109 SER A C 1
ATOM 872 O O . SER A 1 109 ? 7.322 0.297 -7.423 1.00 91.38 109 SER A O 1
ATOM 874 N N . THR A 1 110 ? 9.452 -0.315 -7.770 1.00 89.56 110 THR A N 1
ATOM 875 C CA . THR A 1 110 ? 9.795 -0.444 -6.344 1.00 89.56 110 THR A CA 1
ATOM 876 C C . THR A 1 110 ? 9.624 0.877 -5.599 1.00 89.56 110 THR A C 1
ATOM 878 O O . THR A 1 110 ? 8.993 0.912 -4.552 1.00 89.56 110 THR A O 1
ATOM 881 N N . PHE A 1 111 ? 10.123 1.977 -6.170 1.00 92.12 111 PHE A N 1
ATOM 882 C CA . PHE A 1 111 ? 10.001 3.306 -5.571 1.00 92.12 111 PHE A CA 1
ATOM 883 C C . PHE A 1 111 ? 8.537 3.753 -5.473 1.00 92.12 111 PHE A C 1
ATOM 885 O O . PHE A 1 111 ? 8.106 4.249 -4.436 1.00 92.12 111 PHE A O 1
ATOM 892 N N . LEU A 1 112 ? 7.753 3.529 -6.532 1.00 92.44 112 LEU A N 1
ATOM 893 C CA . LEU A 1 112 ? 6.315 3.797 -6.511 1.00 92.44 112 LEU A CA 1
ATOM 894 C C . LEU A 1 112 ? 5.592 2.943 -5.454 1.00 92.44 112 LEU A C 1
ATOM 896 O O . LEU A 1 112 ? 4.739 3.455 -4.731 1.00 92.44 112 LEU A O 1
ATOM 900 N N . GLY A 1 113 ? 5.949 1.661 -5.349 1.00 91.19 113 GLY A N 1
ATOM 901 C CA . GLY A 1 113 ? 5.431 0.747 -4.333 1.00 91.19 113 GLY A CA 1
ATOM 902 C C . GLY A 1 113 ? 5.712 1.241 -2.914 1.00 91.19 113 GLY A C 1
ATOM 903 O O . GLY A 1 113 ? 4.792 1.282 -2.102 1.00 91.19 113 GLY A O 1
ATOM 904 N N . ASP A 1 114 ? 6.932 1.708 -2.641 1.00 89.38 114 ASP A N 1
ATOM 905 C CA . ASP A 1 114 ? 7.317 2.273 -1.342 1.00 89.38 114 ASP A CA 1
ATOM 906 C C . ASP A 1 114 ? 6.513 3.529 -0.984 1.00 89.38 114 ASP A C 1
ATOM 908 O O . ASP A 1 114 ? 6.093 3.680 0.165 1.00 89.38 114 ASP A O 1
ATOM 912 N N . ILE A 1 115 ? 6.268 4.417 -1.957 1.00 90.81 115 ILE A N 1
ATOM 913 C CA . ILE A 1 115 ? 5.426 5.607 -1.752 1.00 90.81 115 ILE A CA 1
ATOM 914 C C . ILE A 1 115 ? 4.005 5.189 -1.374 1.00 90.81 115 ILE A C 1
ATOM 916 O O . ILE A 1 115 ? 3.441 5.711 -0.414 1.00 90.81 115 ILE A O 1
ATOM 920 N N . ILE A 1 116 ? 3.422 4.240 -2.108 1.00 90.06 116 ILE A N 1
ATOM 921 C CA . ILE A 1 116 ? 2.059 3.765 -1.841 1.00 90.06 116 ILE A CA 1
ATOM 922 C C . ILE A 1 116 ? 1.994 3.059 -0.480 1.00 90.06 116 ILE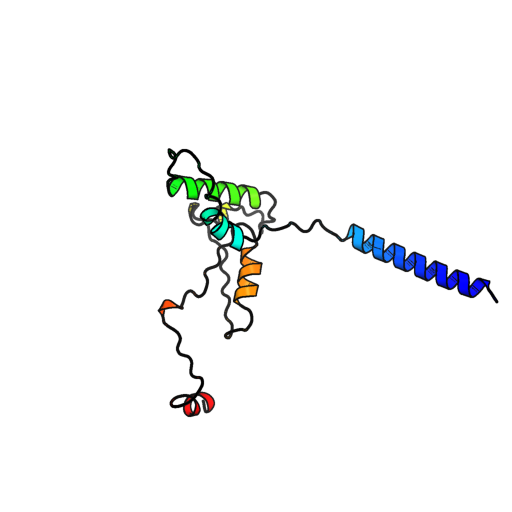 A C 1
ATOM 924 O O . ILE A 1 116 ? 1.040 3.255 0.272 1.00 90.06 116 ILE A O 1
ATOM 928 N N . ASN A 1 117 ? 3.012 2.273 -0.130 1.00 89.31 117 ASN A N 1
ATOM 929 C CA . ASN A 1 117 ? 3.084 1.542 1.134 1.00 89.31 117 ASN A CA 1
ATOM 930 C C . ASN A 1 117 ? 3.337 2.443 2.357 1.00 89.31 117 ASN A C 1
ATOM 932 O O . ASN A 1 117 ? 3.208 1.987 3.489 1.00 89.31 117 ASN A O 1
ATOM 936 N N . ALA A 1 118 ? 3.695 3.715 2.158 1.00 87.00 118 ALA A N 1
ATOM 937 C CA . ALA A 1 118 ? 3.828 4.677 3.252 1.00 87.00 118 ALA A CA 1
ATOM 938 C C . ALA A 1 118 ? 2.471 5.088 3.856 1.00 87.00 118 ALA A C 1
ATOM 940 O O . ALA A 1 118 ? 2.432 5.627 4.960 1.00 87.00 118 ALA A O 1
ATOM 941 N N . VAL A 1 119 ? 1.359 4.835 3.158 1.00 85.88 119 VAL A N 1
ATOM 942 C CA . VAL A 1 119 ? 0.015 5.109 3.677 1.00 85.88 119 VAL A CA 1
ATOM 943 C C . VAL A 1 119 ? -0.357 4.065 4.746 1.00 85.88 119 VAL A C 1
ATOM 945 O O . VAL A 1 119 ? -0.224 2.866 4.486 1.00 85.88 119 VAL A O 1
ATOM 948 N N . PRO A 1 120 ? -0.851 4.474 5.931 1.00 84.00 120 PRO A N 1
ATOM 949 C CA . PRO A 1 120 ? -1.243 3.543 6.986 1.00 84.00 120 PRO A CA 1
ATOM 950 C C . PRO A 1 120 ? -2.289 2.523 6.527 1.00 84.00 120 PRO A C 1
ATOM 952 O O . PRO A 1 120 ? -3.237 2.861 5.822 1.00 84.00 120 PRO A O 1
ATOM 955 N N . GLY A 1 121 ? -2.125 1.268 6.950 1.00 84.88 121 GLY A N 1
ATOM 956 C CA . GLY A 1 121 ? -3.045 0.180 6.604 1.00 84.88 121 GLY A CA 1
ATOM 957 C C . GLY A 1 121 ? -2.871 -0.390 5.192 1.00 84.88 121 GLY A C 1
ATOM 958 O O . GLY A 1 121 ? -3.584 -1.331 4.839 1.00 84.88 121 GLY A O 1
ATOM 959 N N . ASN A 1 122 ? -1.920 0.117 4.397 1.00 88.94 122 ASN A N 1
ATOM 960 C CA . ASN A 1 122 ? -1.556 -0.508 3.131 1.00 88.94 122 ASN A CA 1
ATOM 961 C C . ASN A 1 122 ? -0.652 -1.725 3.340 1.00 88.94 122 ASN A C 1
ATOM 963 O O . ASN A 1 122 ? 0.201 -1.763 4.223 1.00 88.94 122 ASN A O 1
ATOM 967 N N . PHE A 1 123 ? -0.837 -2.714 2.469 1.00 89.00 123 PHE A N 1
ATOM 968 C CA . PHE A 1 123 ? 0.031 -3.876 2.355 1.00 89.00 123 PHE A CA 1
ATOM 969 C C . PHE A 1 123 ? 0.549 -3.972 0.921 1.00 89.00 123 PHE A C 1
ATOM 971 O O . PHE A 1 123 ? -0.236 -4.090 -0.024 1.00 89.00 123 PHE A O 1
ATOM 978 N N . TYR A 1 124 ? 1.871 -3.935 0.763 1.00 90.69 124 TYR A N 1
ATOM 979 C CA . TYR A 1 124 ? 2.546 -4.050 -0.524 1.00 90.69 124 TYR A CA 1
ATOM 980 C C . TYR A 1 124 ? 3.215 -5.420 -0.682 1.00 90.69 124 TYR A C 1
ATOM 982 O O . TYR A 1 124 ? 4.150 -5.760 0.041 1.00 90.69 124 TYR A O 1
ATOM 990 N N . HIS A 1 125 ? 2.747 -6.205 -1.657 1.00 89.38 125 HIS A N 1
ATOM 991 C CA . HIS A 1 125 ? 3.363 -7.477 -2.033 1.00 89.38 125 HIS A CA 1
ATOM 992 C C . HIS A 1 125 ? 4.390 -7.237 -3.147 1.00 89.38 125 HIS A C 1
ATOM 994 O O . HIS A 1 125 ? 4.027 -7.005 -4.301 1.00 89.38 125 HIS A O 1
ATOM 1000 N N . TYR A 1 126 ? 5.672 -7.301 -2.791 1.00 87.44 126 TYR A N 1
ATOM 1001 C CA . TYR A 1 126 ? 6.786 -7.164 -3.726 1.00 87.44 126 TYR A CA 1
ATOM 1002 C C . TYR A 1 126 ? 6.931 -8.406 -4.620 1.00 87.44 126 TYR A C 1
ATOM 1004 O O . TYR A 1 126 ? 7.016 -9.516 -4.108 1.00 87.44 126 TYR A O 1
ATOM 1012 N N . GLU A 1 127 ? 6.973 -8.210 -5.941 1.00 84.88 127 GLU A N 1
ATOM 1013 C CA . GLU A 1 127 ? 7.256 -9.250 -6.951 1.00 84.88 127 GLU A CA 1
ATOM 1014 C C . GLU A 1 127 ? 6.525 -10.600 -6.731 1.00 84.88 127 GLU A C 1
ATOM 1016 O O . GLU A 1 127 ? 7.159 -11.650 -6.612 1.00 84.88 127 GLU A O 1
ATOM 1021 N N . PRO A 1 128 ? 5.178 -10.624 -6.750 1.00 84.31 128 PRO A N 1
ATOM 1022 C CA . PRO A 1 128 ? 4.390 -11.817 -6.411 1.00 84.31 128 PRO A CA 1
ATOM 1023 C C . PRO A 1 128 ? 4.584 -13.014 -7.358 1.00 84.31 128 PRO A C 1
ATOM 1025 O O . PRO A 1 128 ? 4.124 -14.111 -7.055 1.00 84.31 128 PRO A O 1
ATOM 10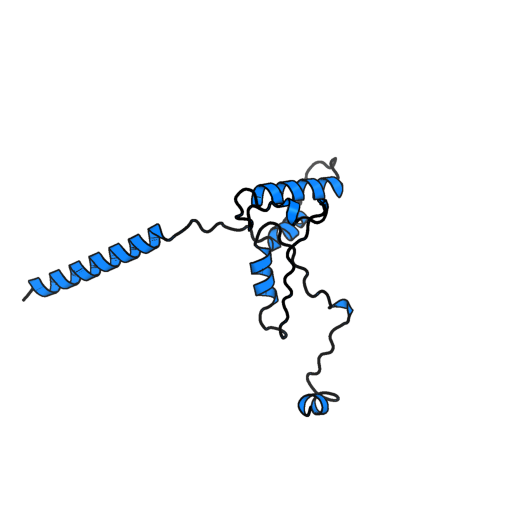28 N N . LEU A 1 129 ? 5.223 -12.810 -8.514 1.00 82.44 129 LEU A N 1
ATOM 1029 C CA . LEU A 1 129 ? 5.484 -13.843 -9.521 1.00 82.44 129 LEU A CA 1
ATOM 1030 C C . LEU A 1 129 ? 6.952 -14.281 -9.568 1.00 82.44 129 LEU A C 1
ATOM 1032 O O . LEU A 1 129 ? 7.330 -15.032 -10.465 1.00 82.44 129 LEU A O 1
ATOM 1036 N N . LEU A 1 130 ? 7.786 -13.836 -8.622 1.00 81.19 130 LEU A N 1
ATOM 1037 C CA . LEU A 1 130 ? 9.215 -14.164 -8.603 1.00 81.19 130 LEU A CA 1
ATOM 1038 C C . LEU A 1 130 ? 9.471 -15.680 -8.559 1.00 81.19 130 LEU A C 1
ATOM 1040 O O . LEU A 1 130 ? 10.457 -16.165 -9.110 1.00 81.19 130 LEU A O 1
ATOM 1044 N N . ASN A 1 131 ? 8.556 -16.443 -7.956 1.00 78.31 131 ASN A N 1
ATOM 1045 C CA . ASN A 1 131 ? 8.620 -17.903 -7.886 1.00 78.31 131 ASN A CA 1
ATOM 1046 C C . ASN A 1 131 ? 8.499 -18.597 -9.257 1.00 78.31 131 ASN A C 1
ATOM 1048 O O . ASN A 1 131 ? 8.956 -19.729 -9.390 1.00 78.31 131 ASN A O 1
ATOM 1052 N N . TYR A 1 132 ? 7.927 -17.940 -10.273 1.00 75.94 132 TYR A N 1
ATOM 1053 C CA . TYR A 1 132 ? 7.919 -18.438 -11.657 1.00 75.94 132 TYR A CA 1
ATOM 1054 C C . TYR A 1 132 ? 9.257 -18.213 -12.376 1.00 75.94 132 TYR A C 1
ATOM 1056 O O . TYR A 1 132 ? 9.420 -18.596 -13.535 1.00 75.94 132 TYR A O 1
ATOM 1064 N N . GLY A 1 133 ? 10.230 -17.629 -11.678 1.00 73.56 133 GLY A N 1
ATOM 1065 C CA . GLY A 1 133 ? 11.543 -17.334 -12.205 1.00 73.56 133 GLY A CA 1
ATOM 1066 C C . GLY A 1 133 ? 11.549 -16.116 -13.117 1.00 73.56 133 GLY A C 1
ATOM 1067 O O . GLY A 1 133 ? 10.556 -15.422 -13.334 1.00 73.56 133 GLY A O 1
ATOM 1068 N N . ILE A 1 134 ? 12.736 -15.849 -13.640 1.00 75.25 134 ILE A N 1
ATOM 1069 C CA . ILE A 1 134 ? 13.023 -14.682 -14.452 1.00 75.25 134 ILE A CA 1
ATOM 1070 C C . ILE A 1 134 ? 13.568 -15.176 -15.793 1.00 75.25 134 ILE A C 1
ATOM 1072 O O . ILE A 1 134 ? 14.714 -15.612 -15.875 1.00 75.25 134 ILE A O 1
ATOM 1076 N N . VAL A 1 135 ? 12.763 -15.101 -16.858 1.00 68.62 135 VAL A N 1
ATOM 1077 C CA . VAL A 1 135 ? 13.240 -15.370 -18.223 1.00 68.62 135 VAL A CA 1
ATOM 1078 C C . VAL A 1 135 ? 13.566 -14.043 -18.880 1.00 68.62 135 VAL A C 1
ATOM 1080 O O . VAL A 1 135 ? 12.680 -13.308 -19.313 1.00 68.62 135 VAL A O 1
ATOM 1083 N N . GLN A 1 136 ? 14.856 -13.726 -18.938 1.00 66.94 136 GLN A N 1
ATOM 1084 C CA . GLN A 1 136 ? 15.326 -12.525 -19.600 1.00 66.94 136 GLN A CA 1
ATOM 1085 C C . GLN A 1 136 ? 16.077 -12.846 -20.878 1.00 66.94 136 GLN A C 1
ATOM 1087 O O . GLN A 1 136 ? 17.187 -13.372 -20.850 1.00 66.94 136 GLN A O 1
ATOM 1092 N N . ILE A 1 137 ? 15.501 -12.453 -22.006 1.00 66.69 137 ILE A N 1
ATOM 1093 C CA . ILE A 1 137 ? 16.171 -12.556 -23.295 1.00 66.69 137 ILE A CA 1
ATOM 1094 C C . ILE A 1 137 ? 16.939 -11.251 -23.518 1.00 66.69 137 ILE A C 1
ATOM 1096 O O . ILE A 1 137 ? 16.355 -10.229 -23.868 1.00 66.69 137 ILE A O 1
ATOM 1100 N N . ARG A 1 138 ? 18.250 -11.266 -23.243 1.00 65.56 138 ARG A N 1
ATOM 1101 C CA . ARG A 1 138 ? 19.154 -10.116 -23.460 1.00 65.56 138 ARG A CA 1
ATOM 1102 C C . ARG A 1 138 ? 20.131 -10.301 -24.631 1.00 65.56 138 ARG A C 1
ATOM 1104 O O . ARG A 1 138 ? 20.938 -9.412 -24.876 1.00 65.56 138 ARG A O 1
ATOM 1111 N N . GLY A 1 139 ? 20.099 -11.441 -25.321 1.00 66.62 139 GLY A N 1
ATOM 1112 C CA . GLY A 1 139 ? 21.053 -11.773 -26.382 1.00 66.62 139 GLY A CA 1
ATOM 1113 C C . GLY A 1 139 ? 20.897 -13.208 -26.906 1.00 66.62 139 GLY A C 1
ATOM 1114 O O . GLY A 1 139 ? 19.907 -13.869 -26.572 1.00 66.62 139 GLY A O 1
ATOM 1115 N N . PRO A 1 140 ? 21.836 -13.695 -27.740 1.00 66.62 140 PRO A N 1
ATOM 1116 C CA . PRO A 1 140 ? 21.786 -15.037 -28.324 1.00 66.62 140 PRO A CA 1
ATOM 1117 C C . PRO A 1 140 ? 21.691 -16.154 -27.262 1.00 66.62 140 PRO A C 1
ATOM 1119 O O . PRO A 1 140 ? 22.234 -15.991 -26.168 1.00 66.62 140 PRO A O 1
ATOM 1122 N N . PRO A 1 141 ? 21.030 -17.293 -27.557 1.00 64.44 141 PRO A N 1
ATOM 1123 C CA . PRO A 1 141 ? 20.483 -17.674 -28.864 1.00 64.44 141 PRO A CA 1
ATOM 1124 C C . PRO A 1 141 ? 19.074 -17.124 -29.151 1.00 64.44 141 PRO A C 1
ATOM 1126 O O . PRO A 1 141 ? 18.647 -17.134 -30.298 1.00 64.44 141 PRO A O 1
ATOM 1129 N N . TYR A 1 142 ? 18.355 -16.618 -28.143 1.00 72.69 142 TYR A N 1
ATOM 1130 C CA . TYR A 1 142 ? 16.947 -16.213 -28.288 1.00 72.69 142 TYR A CA 1
ATOM 1131 C C . TYR A 1 142 ? 16.748 -14.728 -28.636 1.00 72.69 142 TYR A C 1
ATOM 1133 O O . TYR A 1 142 ? 15.630 -14.315 -28.939 1.00 72.69 142 TYR A O 1
ATOM 1141 N N . GLY A 1 143 ? 17.818 -13.925 -28.601 1.00 72.50 143 GLY A N 1
ATOM 1142 C CA . GLY A 1 143 ? 17.784 -12.485 -28.879 1.00 72.50 143 GLY A CA 1
ATOM 1143 C C . GLY A 1 143 ? 17.318 -12.148 -30.295 1.00 72.50 143 GLY A C 1
ATOM 1144 O O . GLY A 1 143 ? 16.415 -11.333 -30.456 1.00 72.50 143 GLY A O 1
ATOM 1145 N N . ASP A 1 144 ? 17.863 -12.825 -31.310 1.00 74.50 144 ASP A N 1
ATOM 1146 C CA . ASP A 1 144 ? 17.564 -12.519 -32.718 1.00 74.50 144 ASP A CA 1
ATOM 1147 C C . ASP A 1 144 ? 16.122 -12.877 -33.108 1.00 74.50 144 ASP A C 1
ATOM 1149 O O . ASP A 1 144 ? 15.500 -12.183 -33.914 1.00 74.50 144 ASP A O 1
ATOM 1153 N N . THR A 1 145 ? 15.570 -13.946 -32.524 1.00 69.31 145 THR A N 1
ATOM 1154 C CA . THR A 1 145 ? 14.168 -14.353 -32.713 1.00 69.31 145 THR A CA 1
ATOM 1155 C C . THR A 1 145 ? 13.189 -13.486 -31.925 1.00 69.31 145 THR A C 1
ATOM 1157 O O . THR A 1 145 ? 12.056 -13.310 -32.358 1.00 69.31 145 THR A O 1
ATOM 1160 N N . ALA A 1 146 ? 13.604 -12.932 -30.782 1.00 61.91 146 ALA A N 1
ATOM 1161 C CA . ALA A 1 146 ? 12.734 -12.127 -29.927 1.00 61.91 146 ALA A CA 1
ATOM 1162 C C . ALA A 1 146 ? 12.479 -10.707 -30.468 1.00 61.91 146 ALA A C 1
ATOM 1164 O O . ALA A 1 146 ? 11.451 -10.128 -30.144 1.00 61.91 146 ALA A O 1
ATOM 1165 N N . VAL A 1 147 ? 13.385 -10.152 -31.284 1.00 58.94 147 VAL A N 1
ATOM 1166 C CA . VAL A 1 147 ? 13.271 -8.786 -31.848 1.00 58.94 147 VAL A CA 1
ATOM 1167 C C . VAL A 1 147 ? 12.464 -8.741 -33.157 1.00 58.94 147 VAL A C 1
ATOM 1169 O O . VAL A 1 147 ? 12.017 -7.674 -33.565 1.00 58.94 147 VAL A O 1
ATOM 1172 N N . LYS A 1 148 ? 12.294 -9.878 -33.845 1.00 59.91 148 LYS A N 1
ATOM 1173 C CA . LYS A 1 148 ? 11.660 -9.956 -35.176 1.00 59.91 148 LYS A CA 1
ATOM 1174 C C . LYS A 1 148 ? 10.149 -10.259 -35.167 1.00 59.91 148 LYS A C 1
ATOM 1176 O O . LYS A 1 148 ? 9.568 -10.268 -36.249 1.00 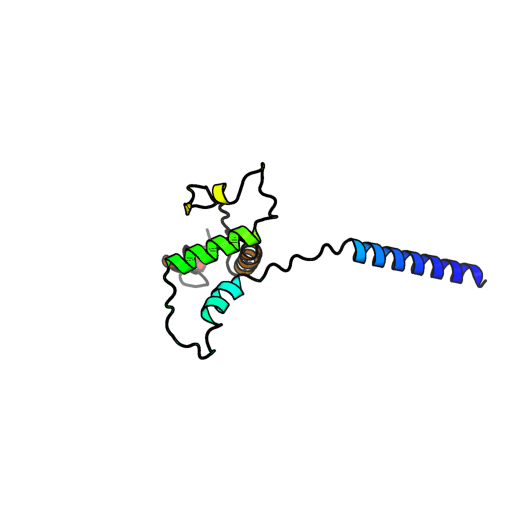59.91 148 LYS A O 1
ATOM 1181 N N . ASN A 1 149 ? 9.543 -10.520 -34.005 1.00 47.38 149 ASN A N 1
ATOM 1182 C CA . ASN A 1 149 ? 8.082 -10.623 -33.828 1.00 47.38 149 ASN A CA 1
ATOM 1183 C C . ASN A 1 149 ? 7.494 -9.269 -33.428 1.00 47.38 149 ASN A C 1
ATOM 1185 O O . ASN A 1 149 ? 6.329 -9.016 -33.799 1.00 47.38 149 ASN A O 1
#

Foldseek 3Di:
DVPVVVVVVVVVVVVVVVVVVVVVVPPPPPPPLPQVVVVVVCVVVPPPPDDDDDDPDDPVNVVVVLVVVLCVLCVVPPDPPPDDPLLQDVVNVHNNDDDDDDDDPPPCVVVVQSVVCSRRPDDGDPPPCCVVPDDDDPDPPCVVVVVPD